Protein AF-A0A538QR30-F1 (afdb_monomer_lite)

pLDDT: mean 83.49, std 16.72, range [28.78, 96.38]

Radius of gyration: 16.83 Å; chains: 1; bounding box: 39×40×43 Å

Secondary structure (DSSP, 8-state):
---STT--TT--S--EE-HHHHHHHHHHHTTS-HHHHHTT----TTSSS-TTB-TTS-BTTSTT--HHHHHTTS-EEEEETTEEEEE--TTTSSSSPPPGGG-EEHHHHHHHHHHHHHHHHHHTT-------S---S--TTPPEEHHHHHHHHTT-

Foldseek 3Di:
DPPDFLDFPVFQDFDWAFPVLLVLLLVVLVVDDLVLLLQLPDQPSPGSGHSQQDPSRGGSSRVSDGPVSVLQQFWEWDDDDPDIDTDHDCVNDVPHDDDPVRYHYPVVVVVVRLVVQLVVCVVVVQDQDDDDPDDDDDHRSHIHGPNVSSNVSSVD

Sequence (156 aa):
MQCDTGCSDCCHVRLTITAVEAAAIRAHVTTWPAERRRHLGGGQPQTEFCAALDAAGRCKIYEARPLVCRSHGVPIRMRRGSLPVVQACHRNFLHTTPDPDCVLDQATLSAMLLAVDAEAAAARGEAVAEATETGETGAPGGRIELARLLADLATF

Structure (mmCIF, N/CA/C/O backbone):
data_AF-A0A538QR30-F1
#
_entry.id   AF-A0A538QR30-F1
#
loop_
_atom_site.group_PDB
_atom_site.id
_atom_site.type_symbol
_atom_site.label_atom_id
_atom_site.label_alt_id
_atom_site.label_comp_id
_atom_site.label_asym_id
_atom_site.label_entity_id
_atom_site.label_seq_id
_atom_site.pdbx_PDB_ins_code
_atom_site.Cartn_x
_atom_site.Cartn_y
_atom_site.Cartn_z
_atom_site.occupancy
_atom_site.B_iso_or_equiv
_atom_site.auth_seq_id
_atom_site.auth_comp_id
_atom_site.auth_asym_id
_atom_site.auth_atom_id
_atom_site.pdbx_PDB_model_num
ATOM 1 N N . MET A 1 1 ? -3.620 -11.213 -15.107 1.00 75.44 1 MET A N 1
ATOM 2 C CA . MET A 1 1 ? -2.558 -10.997 -14.096 1.00 75.44 1 MET A CA 1
ATOM 3 C C . MET A 1 1 ? -2.638 -12.109 -13.057 1.00 75.44 1 MET A C 1
ATOM 5 O O . MET A 1 1 ? -3.742 -12.508 -12.734 1.00 75.44 1 MET A O 1
ATOM 9 N N . GLN A 1 2 ? -1.498 -12.595 -12.564 1.00 85.19 2 GLN A N 1
ATOM 10 C CA . GLN A 1 2 ? -1.333 -13.645 -11.540 1.00 85.19 2 GLN A CA 1
ATOM 11 C C . GLN A 1 2 ? -1.216 -13.090 -10.106 1.00 85.19 2 GLN A C 1
ATOM 13 O O . GLN A 1 2 ? -1.139 -13.847 -9.141 1.00 85.19 2 GLN A O 1
ATOM 18 N N . CYS A 1 3 ? -1.146 -11.765 -9.946 1.00 85.12 3 CYS A N 1
ATOM 19 C CA . CYS A 1 3 ? -1.105 -11.118 -8.634 1.00 85.12 3 CYS A CA 1
ATOM 20 C C . CYS A 1 3 ? -2.518 -11.048 -8.030 1.00 85.12 3 CYS A C 1
ATOM 22 O O . CYS A 1 3 ? -3.159 -10.000 -8.065 1.00 85.12 3 CYS A O 1
ATOM 24 N N . ASP A 1 4 ? -2.995 -12.166 -7.485 1.00 88.31 4 ASP A N 1
ATOM 25 C CA . ASP A 1 4 ? -4.278 -12.275 -6.780 1.00 88.31 4 ASP A CA 1
ATOM 26 C C . ASP A 1 4 ? -4.086 -12.751 -5.325 1.00 88.31 4 ASP A C 1
ATOM 28 O O . ASP A 1 4 ? -2.963 -13.029 -4.884 1.00 88.31 4 ASP A O 1
ATOM 32 N N . THR A 1 5 ? -5.163 -12.806 -4.546 1.00 87.19 5 THR A N 1
ATOM 33 C CA . THR A 1 5 ? -5.175 -13.382 -3.202 1.00 87.19 5 THR A CA 1
ATOM 34 C C . THR A 1 5 ? -4.620 -14.808 -3.239 1.00 87.19 5 THR A C 1
ATOM 36 O O . THR A 1 5 ? -5.098 -15.655 -3.986 1.00 87.19 5 THR A O 1
ATOM 39 N N . GLY A 1 6 ? -3.603 -15.074 -2.414 1.00 86.19 6 GLY A N 1
ATOM 40 C CA . GLY A 1 6 ? -2.879 -16.353 -2.388 1.00 86.19 6 GLY A CA 1
ATOM 41 C C . GLY A 1 6 ? -1.553 -16.350 -3.159 1.00 86.19 6 GLY A C 1
ATOM 42 O O . GLY A 1 6 ? -0.782 -17.293 -3.024 1.00 86.19 6 GLY A O 1
ATOM 43 N N . CYS A 1 7 ? -1.236 -15.289 -3.910 1.00 89.88 7 CYS A N 1
ATOM 44 C CA . CYS A 1 7 ? 0.111 -15.057 -4.433 1.00 89.88 7 CYS A CA 1
ATOM 45 C C . CYS A 1 7 ? 0.962 -14.293 -3.401 1.00 89.88 7 CYS A C 1
ATOM 47 O O . CYS A 1 7 ? 0.637 -13.152 -3.055 1.00 89.88 7 CYS A O 1
ATOM 49 N N . SER A 1 8 ? 2.054 -14.904 -2.926 1.00 89.00 8 SER A N 1
ATOM 50 C CA . SER A 1 8 ? 2.940 -14.342 -1.890 1.00 89.00 8 SER A CA 1
ATOM 51 C C . SER A 1 8 ? 4.406 -14.195 -2.313 1.00 89.00 8 SER A C 1
ATOM 53 O O . SER A 1 8 ? 5.227 -13.817 -1.486 1.00 89.00 8 SER A O 1
ATOM 55 N N . ASP A 1 9 ? 4.746 -14.423 -3.584 1.00 87.88 9 ASP A N 1
ATOM 56 C CA . ASP A 1 9 ? 6.133 -14.429 -4.084 1.00 87.88 9 ASP A CA 1
ATOM 57 C C . ASP A 1 9 ? 6.908 -13.125 -3.839 1.00 87.88 9 ASP A C 1
ATOM 59 O O . ASP A 1 9 ? 8.124 -13.142 -3.680 1.00 87.88 9 ASP A O 1
ATOM 63 N N . CYS A 1 10 ? 6.223 -11.977 -3.823 1.00 85.44 10 CYS A N 1
ATOM 64 C CA . CYS A 1 10 ? 6.838 -10.684 -3.507 1.00 85.44 10 CYS A CA 1
ATOM 65 C C . CYS A 1 10 ? 6.693 -10.286 -2.030 1.00 85.44 10 CYS A C 1
ATOM 67 O O . CYS A 1 10 ? 7.193 -9.243 -1.618 1.00 85.44 10 CYS A O 1
ATOM 69 N N . CYS A 1 11 ? 6.011 -11.091 -1.213 1.00 87.88 11 CYS A N 1
ATOM 70 C CA . CYS A 1 11 ? 5.694 -10.791 0.181 1.00 87.88 11 CYS A CA 1
ATOM 71 C C . CYS A 1 11 ? 6.776 -11.289 1.154 1.00 87.88 11 CYS A C 1
ATOM 73 O O . CYS A 1 11 ? 6.456 -11.745 2.251 1.00 87.88 11 CYS A O 1
ATOM 75 N N . HIS A 1 12 ? 8.043 -11.146 0.764 1.00 85.69 12 HIS A N 1
ATOM 76 C CA . HIS A 1 12 ? 9.232 -11.507 1.545 1.00 85.69 12 HIS A CA 1
ATOM 77 C C . HIS A 1 12 ? 10.052 -10.261 1.912 1.00 85.69 12 HIS A C 1
ATOM 79 O O . HIS A 1 12 ? 11.262 -10.188 1.701 1.00 85.69 12 HIS A O 1
ATOM 85 N N . VAL A 1 13 ? 9.357 -9.207 2.343 1.00 79.69 13 VAL A N 1
ATOM 86 C CA . VAL A 1 13 ? 9.955 -7.895 2.597 1.00 79.69 13 VAL A CA 1
ATOM 87 C C . VAL A 1 13 ? 9.317 -7.227 3.803 1.00 79.69 13 VAL A C 1
ATOM 89 O O . VAL A 1 13 ? 8.107 -7.324 4.042 1.00 79.69 13 VAL A O 1
ATOM 92 N N . ARG A 1 14 ? 10.139 -6.471 4.530 1.00 81.81 14 ARG A N 1
ATOM 93 C CA . ARG A 1 14 ? 9.665 -5.506 5.518 1.00 81.81 14 ARG A CA 1
ATOM 94 C C . ARG A 1 14 ? 9.245 -4.233 4.797 1.00 81.81 14 ARG A C 1
ATOM 96 O O . ARG A 1 14 ? 10.032 -3.637 4.067 1.00 81.81 14 ARG A O 1
ATOM 103 N N . LEU A 1 15 ? 7.986 -3.849 4.982 1.00 85.81 15 LEU A N 1
ATOM 104 C CA . LEU A 1 15 ? 7.393 -2.708 4.299 1.00 85.81 15 LEU A CA 1
ATOM 105 C C . LEU A 1 15 ? 7.162 -1.561 5.262 1.00 85.81 15 LEU A C 1
ATOM 107 O O . LEU A 1 15 ? 6.577 -1.726 6.335 1.00 85.81 15 LEU A O 1
ATOM 111 N N . THR A 1 16 ? 7.535 -0.384 4.790 1.00 90.50 16 THR A N 1
ATOM 112 C CA . THR A 1 16 ? 7.113 0.880 5.364 1.00 90.50 16 THR A CA 1
ATOM 113 C C . THR A 1 16 ? 6.162 1.579 4.403 1.00 90.50 16 THR A C 1
ATOM 115 O O . THR A 1 16 ? 6.328 1.490 3.183 1.00 90.50 16 THR A O 1
ATOM 118 N N . ILE A 1 17 ? 5.170 2.267 4.948 1.00 93.31 17 ILE A N 1
ATOM 119 C CA . ILE A 1 17 ? 4.085 2.932 4.218 1.00 93.31 17 ILE A CA 1
ATOM 120 C C . ILE A 1 17 ? 3.962 4.391 4.6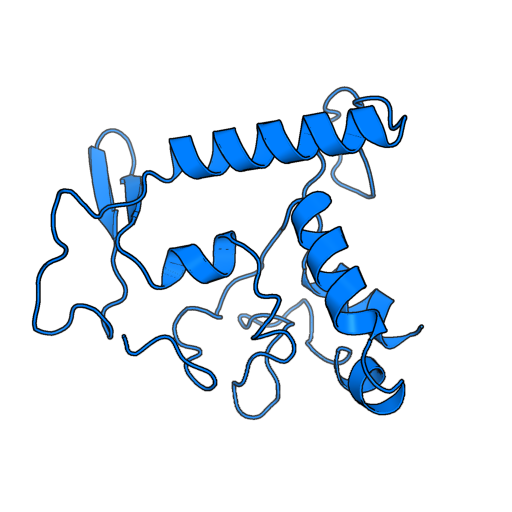60 1.00 93.31 17 ILE A C 1
ATOM 122 O O . ILE A 1 17 ? 4.521 4.771 5.688 1.00 93.31 17 ILE A O 1
ATOM 126 N N . THR A 1 18 ? 3.254 5.213 3.895 1.00 93.81 18 THR A N 1
ATOM 127 C CA . THR A 1 18 ? 2.974 6.605 4.284 1.00 93.81 18 THR A CA 1
ATOM 128 C C . THR A 1 18 ? 1.836 6.697 5.309 1.00 93.81 18 THR A C 1
ATOM 130 O O . THR A 1 18 ? 1.128 5.713 5.563 1.00 93.81 18 THR A O 1
ATOM 133 N N . ALA A 1 19 ? 1.631 7.874 5.905 1.00 92.75 19 ALA A N 1
ATOM 134 C CA . ALA A 1 19 ? 0.510 8.105 6.813 1.00 92.75 19 ALA A CA 1
ATOM 135 C C . ALA A 1 19 ? -0.837 8.017 6.077 1.00 92.75 19 ALA A C 1
ATOM 137 O O . ALA A 1 19 ? -1.792 7.453 6.614 1.00 92.75 19 ALA A O 1
ATOM 138 N N . VAL A 1 20 ? -0.906 8.489 4.829 1.00 93.38 20 VAL A N 1
ATOM 139 C CA . VAL A 1 20 ? -2.094 8.349 3.967 1.00 93.38 20 VAL A CA 1
ATOM 140 C C . VAL A 1 20 ? -2.426 6.883 3.685 1.00 93.38 20 VAL A C 1
ATOM 142 O O . VAL A 1 20 ? -3.578 6.473 3.831 1.00 93.38 20 VAL A O 1
ATOM 145 N N . GLU A 1 21 ? -1.432 6.061 3.339 1.00 95.25 21 GLU A N 1
ATOM 146 C CA . GLU A 1 21 ? -1.640 4.620 3.147 1.00 95.25 21 GLU A CA 1
ATOM 147 C C . GLU A 1 21 ? -2.100 3.944 4.447 1.00 95.25 21 GLU A C 1
ATOM 149 O O . GLU A 1 21 ? -3.019 3.122 4.437 1.00 95.25 21 GLU A O 1
ATOM 154 N N . ALA A 1 22 ? -1.509 4.321 5.585 1.00 95.38 22 ALA A N 1
ATOM 155 C CA . ALA A 1 22 ? -1.925 3.821 6.889 1.00 95.38 22 ALA A CA 1
ATOM 156 C C . ALA A 1 22 ? -3.376 4.206 7.209 1.00 95.38 22 ALA A C 1
ATOM 158 O O . ALA A 1 22 ? -4.138 3.360 7.673 1.00 95.38 22 ALA A O 1
ATOM 159 N N . ALA A 1 23 ? -3.783 5.446 6.931 1.00 93.88 23 ALA A N 1
ATOM 160 C CA . ALA A 1 23 ? -5.154 5.908 7.126 1.00 93.88 23 ALA A CA 1
ATOM 161 C C . ALA A 1 23 ? -6.152 5.110 6.272 1.00 93.88 23 ALA A C 1
ATOM 163 O O . ALA A 1 23 ? -7.186 4.688 6.789 1.00 93.88 23 ALA A O 1
ATOM 164 N N . ALA A 1 24 ? -5.816 4.820 5.010 1.00 95.31 24 ALA A N 1
ATOM 165 C CA . ALA A 1 24 ? -6.640 3.981 4.140 1.00 95.31 24 ALA A CA 1
ATOM 166 C C . ALA A 1 24 ? -6.791 2.548 4.687 1.00 95.31 24 ALA A C 1
ATOM 168 O O . ALA A 1 24 ? -7.901 2.012 4.728 1.00 95.31 24 ALA A O 1
ATOM 169 N N . ILE A 1 25 ? -5.703 1.946 5.184 1.00 96.38 25 ILE A N 1
ATOM 170 C CA . ILE A 1 25 ? -5.748 0.629 5.840 1.00 96.38 25 ILE A CA 1
ATOM 171 C C . ILE A 1 25 ? -6.627 0.682 7.092 1.00 96.38 25 ILE A C 1
ATOM 173 O O . ILE A 1 25 ? -7.479 -0.188 7.265 1.00 96.38 25 ILE A O 1
ATOM 177 N N . ARG A 1 26 ? -6.459 1.698 7.950 1.00 96.06 26 ARG A N 1
ATOM 178 C CA . ARG A 1 26 ? -7.277 1.872 9.161 1.00 96.06 26 ARG A CA 1
ATOM 179 C C . ARG A 1 26 ? -8.756 1.971 8.802 1.00 96.06 26 ARG A C 1
ATOM 181 O O . ARG A 1 26 ? -9.542 1.205 9.344 1.00 96.06 26 ARG A O 1
ATOM 188 N N . ALA A 1 27 ? -9.112 2.848 7.864 1.00 95.50 27 ALA A N 1
ATOM 189 C CA . ALA A 1 27 ? -10.490 3.053 7.424 1.00 95.50 27 ALA A CA 1
ATOM 190 C C . ALA A 1 27 ? -11.124 1.773 6.868 1.00 95.50 27 ALA A C 1
ATOM 192 O O . ALA A 1 27 ? -12.290 1.500 7.131 1.00 95.50 27 ALA A O 1
ATOM 193 N N . HIS A 1 28 ? -10.361 0.962 6.133 1.00 96.31 28 HIS A N 1
ATOM 194 C CA . HIS A 1 28 ? -10.856 -0.318 5.643 1.00 96.31 28 HIS A CA 1
ATOM 195 C C . HIS A 1 28 ? -11.037 -1.333 6.780 1.00 96.31 28 HIS A C 1
ATOM 197 O O . HIS A 1 28 ? -12.089 -1.957 6.899 1.00 96.31 28 HIS A O 1
ATOM 203 N N . VAL A 1 29 ? -10.029 -1.489 7.640 1.00 95.75 29 VAL A N 1
ATOM 204 C CA . VAL A 1 29 ? -10.020 -2.492 8.711 1.00 95.75 29 VAL A CA 1
ATOM 205 C C . VAL A 1 29 ? -11.082 -2.215 9.770 1.00 95.75 29 VAL A C 1
ATOM 207 O O . VAL A 1 29 ? -11.684 -3.163 10.265 1.00 95.75 29 VAL A O 1
ATOM 210 N N . THR A 1 30 ? -11.350 -0.957 10.124 1.00 94.00 30 THR A N 1
ATOM 211 C CA . THR A 1 30 ? -12.348 -0.613 11.155 1.00 94.00 30 THR A CA 1
ATOM 212 C C . THR A 1 30 ? -13.775 -0.994 10.768 1.00 94.00 30 THR A C 1
ATOM 214 O O . THR A 1 30 ? -14.615 -1.140 11.651 1.00 94.00 30 THR A O 1
ATOM 217 N N . THR A 1 31 ? -14.050 -1.232 9.481 1.00 95.38 31 THR A N 1
ATOM 218 C CA . THR A 1 31 ? -15.343 -1.769 9.018 1.00 95.38 31 THR A CA 1
ATOM 219 C C . THR A 1 31 ? -15.524 -3.259 9.325 1.00 95.38 31 THR A C 1
ATOM 221 O O . THR A 1 31 ? -16.632 -3.784 9.219 1.00 95.38 31 THR A O 1
ATOM 224 N N . TRP A 1 32 ? -14.453 -3.971 9.687 1.00 95.38 32 TRP A N 1
ATOM 225 C CA . TRP A 1 32 ? -14.498 -5.408 9.933 1.00 95.38 32 TRP A CA 1
ATOM 226 C C . TRP A 1 32 ? -14.968 -5.756 11.355 1.00 95.38 32 TRP A C 1
ATOM 228 O O . TRP A 1 32 ? -14.702 -5.011 12.306 1.00 95.38 32 TRP A O 1
ATOM 238 N N . PRO A 1 33 ? -15.557 -6.955 11.551 1.00 95.00 33 PRO A N 1
ATOM 239 C 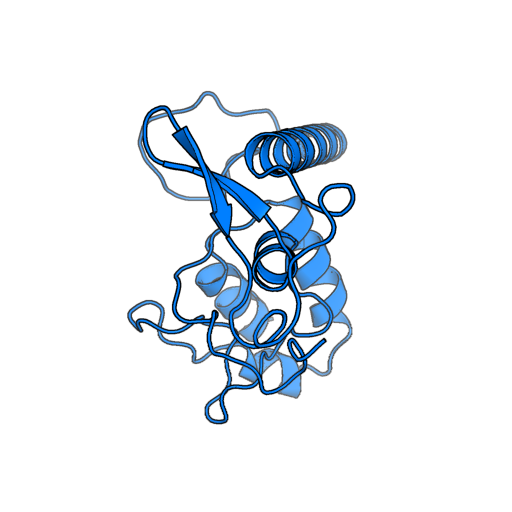CA . PRO A 1 33 ? -15.829 -7.489 12.883 1.00 95.00 33 PRO A CA 1
ATOM 240 C C . PRO A 1 33 ? -14.564 -7.553 13.750 1.00 95.00 33 PRO A C 1
ATOM 242 O O . PRO A 1 33 ? -13.491 -7.915 13.263 1.00 95.00 33 PRO A O 1
ATOM 245 N N . ALA A 1 34 ? -14.697 -7.272 15.052 1.00 91.88 34 ALA A N 1
ATOM 246 C CA . ALA A 1 34 ? -13.576 -7.269 16.001 1.00 91.88 34 ALA A CA 1
ATOM 247 C C . ALA A 1 34 ? -12.785 -8.587 16.003 1.00 91.88 34 ALA A C 1
ATOM 249 O O . ALA A 1 34 ? -11.558 -8.579 16.061 1.00 91.88 34 ALA A O 1
ATOM 250 N N . GLU A 1 35 ? -13.472 -9.722 15.861 1.00 91.62 35 GLU A N 1
ATOM 251 C CA . GLU A 1 35 ? -12.835 -11.034 15.741 1.00 91.62 35 GLU A CA 1
ATOM 252 C C . GLU A 1 35 ? -11.868 -11.098 14.553 1.00 91.62 35 GLU A C 1
ATOM 254 O O . GLU A 1 35 ? -10.715 -11.494 14.715 1.00 91.62 35 GLU A O 1
ATOM 259 N N . ARG A 1 36 ? -12.282 -10.630 13.370 1.00 92.12 36 ARG A N 1
ATOM 260 C CA . ARG A 1 36 ? -11.413 -10.579 12.187 1.00 92.12 36 ARG A CA 1
ATOM 261 C C . ARG A 1 36 ? -10.220 -9.646 12.406 1.00 92.12 36 ARG A C 1
ATOM 263 O O . ARG A 1 36 ? -9.120 -9.962 11.961 1.00 92.12 36 ARG A O 1
ATOM 270 N N . ARG A 1 37 ? -10.413 -8.527 13.111 1.00 93.44 37 ARG A N 1
ATOM 271 C CA . ARG A 1 37 ? -9.342 -7.560 13.412 1.00 93.44 37 ARG A CA 1
ATOM 272 C C . ARG A 1 37 ? -8.270 -8.159 14.322 1.00 93.44 37 ARG A C 1
ATOM 274 O O . ARG A 1 37 ? -7.095 -7.999 14.023 1.00 93.44 37 ARG A O 1
ATOM 281 N N . ARG A 1 38 ? -8.639 -8.955 15.332 1.00 90.50 38 ARG A N 1
ATOM 282 C CA . ARG A 1 38 ? -7.673 -9.653 16.213 1.00 90.50 38 ARG A CA 1
ATOM 283 C C . ARG A 1 38 ? -6.692 -10.547 15.452 1.00 90.50 38 ARG A C 1
ATOM 285 O O . ARG A 1 38 ? -5.536 -10.665 15.845 1.00 90.50 38 ARG A O 1
ATOM 292 N N . HIS A 1 39 ? -7.117 -11.113 14.321 1.00 89.31 39 HIS A N 1
ATOM 293 C CA . HIS A 1 39 ? -6.261 -11.928 13.455 1.00 89.31 39 HIS A CA 1
ATOM 294 C C . HIS A 1 39 ? -5.239 -11.107 12.643 1.00 89.31 39 HIS A C 1
ATOM 296 O O . HIS A 1 39 ? -4.366 -11.682 11.989 1.00 89.31 39 HIS A O 1
ATOM 302 N N . LEU A 1 40 ? -5.301 -9.768 12.660 1.00 89.19 40 LEU A N 1
ATOM 303 C CA . LEU A 1 40 ? -4.254 -8.913 12.086 1.00 89.19 40 LEU A CA 1
ATOM 304 C C . LEU A 1 40 ? -2.945 -9.005 12.872 1.00 89.19 40 LEU A C 1
ATOM 306 O O . LEU A 1 40 ? -1.875 -8.925 12.263 1.00 89.19 40 LEU A O 1
ATOM 310 N N . GLY A 1 41 ? -3.031 -9.265 14.176 1.00 74.25 41 GLY A N 1
ATOM 311 C CA . GLY A 1 41 ? -1.887 -9.579 15.022 1.00 74.25 41 GLY A CA 1
ATOM 312 C C . GLY A 1 41 ? -1.285 -10.945 14.674 1.00 74.25 41 GLY A C 1
ATOM 313 O O . GLY A 1 41 ? -1.878 -11.738 13.945 1.00 74.25 41 GLY A O 1
ATOM 314 N N . GLY A 1 42 ? -0.076 -11.218 15.166 1.00 62.41 42 GLY A N 1
ATOM 315 C CA . GLY A 1 42 ? 0.557 -12.542 15.061 1.00 62.41 42 GLY A CA 1
ATOM 316 C C . GLY A 1 42 ? 1.545 -12.739 13.905 1.00 62.41 42 GLY A C 1
ATOM 317 O O . GLY A 1 42 ? 2.216 -13.765 13.867 1.00 62.41 42 GLY A O 1
ATOM 318 N N . GLY A 1 43 ? 1.706 -11.764 13.003 1.00 58.88 43 GLY A N 1
ATOM 319 C CA . GLY A 1 43 ? 2.852 -11.741 12.088 1.00 58.88 43 GLY A CA 1
ATOM 320 C C . GLY A 1 43 ? 4.103 -11.319 12.857 1.00 58.88 43 GLY A C 1
ATOM 321 O O . GLY A 1 43 ? 4.146 -10.206 13.379 1.00 58.88 43 GLY A O 1
ATOM 322 N N . GLN A 1 44 ? 5.103 -12.192 12.981 1.00 50.56 44 GLN A N 1
ATOM 323 C CA . GLN A 1 44 ? 6.326 -11.841 13.702 1.00 50.56 44 GLN A CA 1
ATOM 324 C C . GLN A 1 44 ? 7.115 -10.772 12.917 1.00 50.56 44 GLN A C 1
ATOM 326 O O . GLN A 1 44 ? 7.496 -11.029 11.770 1.00 50.56 44 GLN A O 1
ATOM 331 N N . PRO A 1 45 ? 7.429 -9.605 13.517 1.00 52.84 45 PRO A N 1
ATOM 332 C CA . PRO A 1 45 ? 8.183 -8.528 12.861 1.00 52.84 45 PRO A CA 1
ATOM 333 C C . PRO A 1 45 ? 9.627 -8.915 12.493 1.00 52.84 45 PRO A C 1
ATOM 335 O O . PRO A 1 45 ? 10.306 -8.164 11.799 1.00 52.84 45 PRO A O 1
ATOM 338 N N . GLN A 1 46 ? 10.087 -10.083 12.952 1.00 53.34 46 GLN A N 1
ATOM 339 C CA . GLN A 1 46 ? 11.418 -10.642 12.708 1.00 53.34 46 GLN A CA 1
ATOM 340 C C . GLN A 1 46 ? 11.432 -11.741 11.634 1.00 53.34 46 GLN A C 1
ATOM 342 O O . GLN A 1 46 ? 12.460 -12.377 11.427 1.00 53.34 46 GLN A O 1
ATOM 347 N N . THR A 1 47 ? 10.308 -11.989 10.957 1.00 64.38 47 THR A N 1
ATOM 348 C CA . THR A 1 47 ? 10.279 -12.945 9.843 1.00 64.38 47 THR A CA 1
ATOM 349 C C . THR A 1 47 ? 10.709 -12.273 8.544 1.00 64.38 47 THR A C 1
ATOM 351 O O . THR A 1 47 ? 10.510 -11.075 8.346 1.00 64.38 47 THR A O 1
ATOM 354 N N . GLU A 1 48 ? 11.280 -13.058 7.631 1.00 70.62 48 GLU A N 1
ATOM 355 C CA . GLU A 1 48 ? 11.542 -12.642 6.247 1.00 70.62 48 GLU A CA 1
ATOM 356 C C . GLU A 1 48 ? 10.249 -12.341 5.464 1.00 70.62 48 GLU A C 1
ATOM 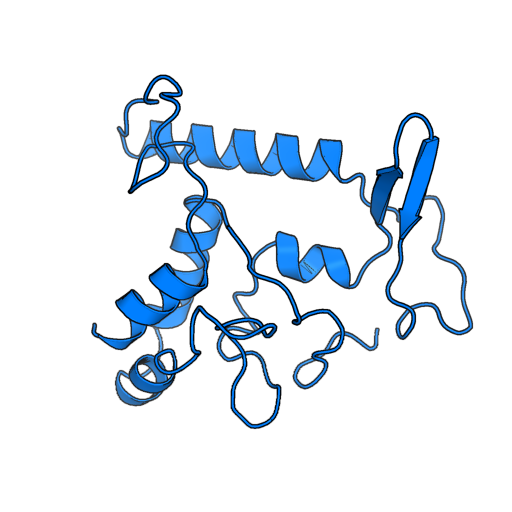358 O O . GLU A 1 48 ? 10.300 -11.768 4.382 1.00 70.62 48 GLU A O 1
ATOM 363 N N . PHE A 1 49 ? 9.083 -12.692 6.014 1.00 83.19 49 PHE A N 1
ATOM 364 C CA . PHE A 1 49 ? 7.778 -12.572 5.379 1.00 83.19 49 PHE A CA 1
ATOM 365 C C . PHE A 1 49 ? 7.030 -11.301 5.796 1.00 83.19 49 PHE A C 1
ATOM 367 O O . PHE A 1 49 ? 7.190 -10.755 6.887 1.00 83.19 49 PHE A O 1
ATOM 374 N N . CYS A 1 50 ? 6.142 -10.836 4.921 1.00 88.50 50 CYS A N 1
ATOM 375 C CA . CYS A 1 50 ? 5.291 -9.690 5.202 1.00 88.50 50 CYS A CA 1
ATOM 376 C C . CYS A 1 50 ? 4.345 -9.981 6.381 1.00 88.50 50 CYS A C 1
ATOM 378 O O . CYS A 1 50 ? 3.581 -10.944 6.355 1.00 88.50 50 CYS A O 1
ATOM 380 N N . ALA A 1 51 ? 4.299 -9.076 7.365 1.00 89.25 51 ALA A N 1
ATOM 381 C CA . ALA A 1 51 ? 3.432 -9.185 8.546 1.00 89.25 51 ALA A CA 1
ATOM 382 C C . ALA A 1 51 ? 1.919 -9.246 8.233 1.00 89.25 51 ALA A C 1
ATOM 384 O O . ALA A 1 51 ? 1.112 -9.623 9.084 1.00 89.25 51 ALA A O 1
ATOM 385 N N . ALA A 1 52 ? 1.525 -8.870 7.013 1.00 91.50 52 ALA A N 1
ATOM 386 C CA . ALA A 1 52 ? 0.150 -8.958 6.544 1.00 91.50 52 ALA A CA 1
ATOM 387 C C . ALA A 1 52 ? -0.257 -10.365 6.083 1.00 91.50 52 ALA A C 1
ATOM 389 O O . ALA A 1 52 ? -1.439 -10.557 5.804 1.00 91.50 52 ALA A O 1
ATOM 390 N N . LEU A 1 53 ? 0.667 -11.322 5.953 1.00 90.88 53 LEU A N 1
ATOM 391 C CA . LEU A 1 53 ? 0.337 -12.685 5.537 1.00 90.88 53 LEU A CA 1
ATOM 392 C C . LEU A 1 53 ? -0.292 -13.493 6.681 1.00 90.88 53 LEU A C 1
ATOM 394 O O . LEU A 1 53 ? 0.058 -13.328 7.851 1.00 90.88 53 LEU A O 1
ATOM 398 N N . ASP A 1 54 ? -1.243 -14.358 6.333 1.00 89.12 54 ASP A N 1
ATOM 399 C CA . ASP A 1 54 ? -1.711 -15.445 7.189 1.00 89.12 54 ASP A CA 1
ATOM 400 C C . ASP A 1 54 ? -0.835 -16.703 7.019 1.00 89.12 54 ASP A C 1
ATOM 402 O O . ASP A 1 54 ? 0.046 -16.763 6.159 1.00 89.12 54 ASP A O 1
ATOM 406 N N . ALA A 1 55 ? -1.086 -17.730 7.834 1.00 84.25 55 ALA A N 1
ATOM 407 C CA . ALA A 1 55 ? -0.343 -18.993 7.781 1.00 84.25 55 ALA A CA 1
ATOM 408 C C . ALA A 1 55 ? -0.504 -19.760 6.451 1.00 84.25 55 ALA A C 1
ATOM 410 O O . ALA A 1 55 ? 0.278 -20.662 6.168 1.00 84.25 55 ALA A O 1
ATOM 411 N N . ALA A 1 56 ? -1.505 -19.413 5.637 1.00 86.38 56 ALA A N 1
ATOM 412 C CA . ALA A 1 56 ? -1.737 -19.986 4.316 1.00 86.38 56 ALA A CA 1
ATOM 413 C C . ALA A 1 56 ? -1.153 -19.115 3.183 1.00 86.38 56 ALA A C 1
ATOM 415 O O . ALA A 1 56 ? -1.420 -19.385 2.013 1.00 86.38 56 ALA A O 1
ATOM 416 N N . GLY A 1 57 ? -0.391 -18.061 3.503 1.00 86.88 57 GLY A N 1
ATOM 417 C CA . GLY A 1 57 ? 0.218 -17.164 2.519 1.00 86.88 57 GLY A CA 1
ATOM 418 C C . GLY A 1 57 ? -0.751 -16.157 1.889 1.00 86.88 57 GLY A C 1
ATOM 419 O O . GLY A 1 57 ? -0.421 -15.527 0.883 1.00 86.88 57 GLY A O 1
ATOM 420 N N . ARG A 1 58 ? -1.947 -15.953 2.452 1.00 90.50 58 ARG A N 1
ATOM 421 C CA . ARG A 1 58 ? -2.898 -14.942 1.963 1.00 90.50 58 ARG A CA 1
ATOM 422 C C . ARG A 1 58 ? -2.714 -13.625 2.699 1.00 90.50 58 ARG A C 1
ATOM 424 O O . ARG A 1 58 ? -2.524 -13.584 3.911 1.00 90.50 58 ARG A O 1
ATOM 431 N N . CYS A 1 59 ? -2.819 -12.517 1.971 1.00 91.94 59 CYS A N 1
ATOM 432 C CA . CYS A 1 59 ? -2.742 -11.188 2.568 1.00 91.94 59 CYS A CA 1
ATOM 433 C C . CYS A 1 59 ? -4.042 -10.857 3.315 1.00 91.94 59 CYS A C 1
ATOM 435 O O . CYS A 1 59 ? -5.103 -10.729 2.708 1.00 91.94 59 CYS A O 1
ATOM 437 N N . LYS A 1 60 ? -3.953 -10.651 4.630 1.00 93.19 60 LYS A N 1
ATOM 438 C CA . LYS A 1 60 ? -5.092 -10.319 5.497 1.00 93.19 60 LYS A CA 1
ATOM 439 C C . LYS A 1 60 ? -5.762 -8.998 5.111 1.00 93.19 60 LYS A C 1
ATOM 441 O O . LYS A 1 60 ? -6.974 -8.879 5.249 1.00 93.19 60 LYS A O 1
ATOM 446 N N . ILE A 1 61 ? -4.986 -8.041 4.594 1.00 94.25 61 ILE A N 1
ATOM 447 C CA . ILE A 1 61 ? -5.437 -6.719 4.122 1.00 94.25 61 ILE A CA 1
ATOM 448 C C . ILE A 1 61 ? -5.427 -6.613 2.590 1.00 94.25 61 ILE A C 1
ATOM 450 O O . ILE A 1 61 ? -5.138 -5.542 2.064 1.00 94.25 61 ILE A O 1
ATOM 454 N N . TYR A 1 62 ? -5.688 -7.711 1.864 1.00 93.62 62 TYR A N 1
ATOM 455 C CA . TYR A 1 62 ? -5.545 -7.745 0.402 1.00 93.62 62 TYR A CA 1
ATOM 456 C C . TYR A 1 62 ? -6.247 -6.572 -0.304 1.00 93.62 62 TYR A C 1
ATOM 458 O O . TYR A 1 62 ? -5.627 -5.914 -1.136 1.00 93.62 62 TYR A O 1
ATOM 466 N N . GLU A 1 63 ? -7.487 -6.256 0.075 1.00 94.00 63 GLU A N 1
ATOM 467 C CA . GLU A 1 63 ? -8.265 -5.154 -0.516 1.00 94.00 63 GLU A CA 1
ATOM 468 C C . GLU A 1 63 ? -7.640 -3.775 -0.266 1.00 94.00 63 GLU A C 1
ATOM 470 O O . GLU A 1 63 ? -7.560 -2.953 -1.174 1.00 94.00 63 GLU A O 1
ATOM 475 N N . ALA A 1 64 ? -7.097 -3.553 0.932 1.00 95.38 64 ALA A N 1
ATOM 476 C CA . ALA A 1 64 ? -6.454 -2.303 1.336 1.00 95.38 64 ALA A CA 1
ATOM 477 C C . ALA A 1 64 ? -4.925 -2.320 1.160 1.00 95.38 64 ALA A C 1
ATOM 479 O O . ALA A 1 64 ? -4.208 -1.619 1.876 1.00 95.38 64 ALA A O 1
ATOM 480 N N . ARG A 1 65 ? -4.390 -3.146 0.248 1.00 93.75 65 ARG A N 1
ATOM 481 C CA . ARG A 1 65 ? -2.939 -3.213 0.023 1.00 93.75 65 ARG A CA 1
ATOM 482 C C . ARG A 1 65 ? -2.390 -1.832 -0.361 1.00 93.75 65 ARG A C 1
ATOM 484 O O . ARG A 1 65 ? -2.906 -1.236 -1.307 1.00 93.75 65 ARG A O 1
ATOM 491 N N . PRO A 1 66 ? -1.313 -1.370 0.302 1.00 92.81 66 PRO A N 1
ATOM 492 C CA . PRO A 1 66 ? -0.696 -0.079 0.010 1.00 92.81 66 PRO A CA 1
ATOM 493 C C . PRO A 1 66 ? -0.147 -0.040 -1.422 1.00 92.81 66 PRO A C 1
ATOM 495 O O . PRO A 1 66 ? 0.069 -1.084 -2.051 1.00 92.81 66 PRO A O 1
ATOM 498 N N . LEU A 1 67 ? 0.123 1.155 -1.942 1.00 92.38 67 LEU A N 1
ATOM 499 C CA . LEU A 1 67 ? 0.561 1.345 -3.322 1.00 92.38 67 LEU A CA 1
ATOM 500 C C . LEU A 1 67 ? 1.909 0.668 -3.575 1.00 92.38 67 LEU A C 1
ATOM 502 O O . LEU A 1 67 ? 2.095 0.056 -4.627 1.00 92.38 67 LEU A O 1
ATOM 506 N N . VAL A 1 68 ? 2.794 0.657 -2.569 1.00 87.25 68 VAL A N 1
ATOM 507 C CA . VAL A 1 68 ? 4.040 -0.124 -2.619 1.00 87.25 68 VAL A CA 1
ATOM 508 C C . VAL A 1 68 ? 3.770 -1.607 -2.884 1.00 87.25 68 VAL A C 1
ATOM 510 O O . VAL A 1 68 ? 4.472 -2.223 -3.669 1.00 87.25 68 VAL A O 1
ATOM 513 N N . CYS A 1 69 ? 2.722 -2.205 -2.317 1.00 89.19 69 CYS A N 1
ATOM 514 C CA . CYS A 1 69 ? 2.369 -3.599 -2.592 1.00 89.19 69 CYS A CA 1
ATOM 515 C C . CYS A 1 69 ? 1.807 -3.795 -4.006 1.00 89.19 69 CYS A C 1
ATOM 517 O O . CYS A 1 69 ? 2.079 -4.817 -4.636 1.00 89.19 69 CYS A O 1
ATOM 519 N N . ARG A 1 70 ? 0.997 -2.847 -4.491 1.00 90.00 70 ARG A N 1
ATOM 520 C CA . ARG A 1 70 ? 0.371 -2.918 -5.819 1.00 90.00 70 ARG A CA 1
ATOM 521 C C . ARG A 1 70 ? 1.389 -2.715 -6.944 1.00 90.00 70 ARG A C 1
ATOM 523 O O . ARG A 1 70 ? 1.245 -3.336 -7.993 1.00 90.00 70 ARG A O 1
ATOM 530 N N . SER A 1 71 ? 2.452 -1.944 -6.703 1.00 89.81 71 SER A N 1
ATOM 531 C CA . SER A 1 71 ? 3.504 -1.697 -7.693 1.00 89.81 71 SER A CA 1
ATOM 532 C C . SER A 1 71 ? 4.412 -2.908 -7.960 1.00 89.81 71 SER A C 1
ATOM 534 O O . SER A 1 71 ? 4.896 -3.055 -9.075 1.00 89.81 71 SER A O 1
ATOM 536 N N . HIS A 1 72 ? 4.586 -3.836 -7.007 1.00 85.81 72 HIS A N 1
ATOM 537 C CA . HIS A 1 72 ? 5.409 -5.048 -7.204 1.00 85.81 72 HIS A CA 1
ATOM 538 C C . HIS A 1 72 ? 4.857 -6.013 -8.269 1.00 85.81 72 HIS A C 1
ATOM 540 O O . HIS A 1 72 ? 5.594 -6.835 -8.813 1.00 85.81 72 HIS A O 1
ATOM 546 N N . GLY A 1 73 ? 3.549 -5.970 -8.537 1.00 83.56 73 GLY A N 1
ATOM 547 C CA . GLY A 1 73 ? 2.915 -6.833 -9.536 1.00 83.56 73 GLY A CA 1
ATOM 548 C C . GLY A 1 73 ? 3.071 -6.322 -10.969 1.00 83.56 73 GLY A C 1
ATOM 549 O O . GLY A 1 73 ? 2.899 -7.095 -11.910 1.00 83.56 73 GLY A O 1
ATOM 550 N N . VAL A 1 74 ? 3.390 -5.045 -11.154 1.00 89.81 74 VAL A N 1
ATOM 551 C CA . VAL A 1 74 ? 3.397 -4.392 -12.466 1.00 89.81 74 VAL A CA 1
ATOM 552 C C . VAL A 1 74 ? 4.825 -4.071 -12.914 1.00 89.81 74 VAL A C 1
ATOM 554 O O . VAL A 1 74 ? 5.749 -4.112 -12.101 1.00 89.81 74 VAL A O 1
ATOM 557 N N . PRO A 1 75 ? 5.041 -3.785 -14.207 1.00 94.06 75 PRO A N 1
ATOM 558 C CA . PRO A 1 75 ? 6.327 -3.315 -14.694 1.00 94.06 75 PRO A CA 1
ATOM 559 C C . PRO A 1 75 ? 6.685 -1.984 -14.038 1.00 94.06 75 PRO A C 1
ATOM 561 O O . PRO A 1 75 ? 5.911 -1.025 -14.088 1.00 94.06 75 PRO A O 1
ATOM 564 N N . ILE A 1 76 ? 7.867 -1.924 -13.436 1.00 94.31 76 ILE A N 1
ATOM 565 C CA . ILE A 1 76 ? 8.364 -0.734 -12.758 1.00 94.31 76 ILE A CA 1
ATOM 566 C C . ILE A 1 76 ? 9.814 -0.459 -13.152 1.00 94.31 76 ILE A C 1
ATOM 568 O O . ILE A 1 76 ? 10.696 -1.313 -13.044 1.00 94.31 76 ILE A O 1
ATOM 572 N N . ARG A 1 77 ? 10.064 0.761 -13.616 1.00 94.88 77 ARG A N 1
ATOM 573 C CA . ARG A 1 77 ? 11.388 1.305 -13.879 1.00 94.88 77 ARG A CA 1
ATOM 574 C C . ARG A 1 77 ? 11.970 1.856 -12.586 1.00 94.88 77 ARG A C 1
ATOM 576 O O . ARG A 1 77 ? 11.359 2.681 -11.911 1.00 94.88 77 ARG A O 1
ATOM 583 N N . MET A 1 78 ? 13.176 1.419 -12.266 1.00 91.56 78 MET A N 1
ATOM 584 C CA . MET A 1 78 ? 13.948 1.867 -11.112 1.00 91.56 78 MET A CA 1
ATOM 585 C C . MET A 1 78 ? 15.415 2.047 -11.495 1.00 91.56 78 MET A C 1
ATOM 587 O O . MET A 1 78 ? 15.843 1.638 -12.573 1.00 91.56 78 MET A O 1
ATOM 591 N N . ARG A 1 79 ? 16.207 2.672 -10.625 1.00 89.69 79 ARG A N 1
ATOM 592 C CA . ARG A 1 79 ? 17.642 2.867 -10.861 1.00 89.69 79 ARG A CA 1
ATOM 593 C C . ARG A 1 79 ? 18.436 1.773 -10.162 1.00 89.69 79 ARG A C 1
ATOM 595 O O . ARG A 1 79 ? 18.259 1.553 -8.968 1.00 89.69 79 ARG A O 1
ATOM 602 N N . ARG A 1 80 ? 19.353 1.127 -10.883 1.00 86.00 80 ARG A N 1
ATOM 603 C CA . ARG A 1 80 ? 20.362 0.234 -10.301 1.00 86.00 80 ARG A CA 1
ATOM 604 C C . ARG A 1 80 ? 21.738 0.814 -10.609 1.00 86.00 80 ARG A C 1
ATOM 606 O O . ARG A 1 80 ? 22.264 0.652 -11.706 1.00 86.00 80 ARG A O 1
ATOM 613 N N . GLY A 1 81 ? 22.283 1.566 -9.654 1.00 87.31 81 GLY A N 1
ATOM 614 C CA . GLY A 1 81 ? 23.422 2.447 -9.915 1.00 87.31 81 GLY A CA 1
ATOM 615 C C . GLY A 1 81 ? 23.029 3.578 -10.872 1.00 87.31 81 GLY A C 1
ATOM 616 O O . GLY A 1 81 ? 22.015 4.251 -10.671 1.00 87.31 81 GLY A O 1
ATOM 617 N N . SER A 1 82 ? 23.812 3.787 -11.930 1.00 86.62 82 SER A N 1
ATOM 618 C CA . SER A 1 82 ? 23.540 4.818 -12.940 1.00 86.62 82 SER A CA 1
ATOM 619 C C . SER A 1 82 ? 22.508 4.402 -13.994 1.00 86.62 82 SER A C 1
ATOM 621 O O . SER A 1 82 ? 21.958 5.281 -14.656 1.00 86.62 82 SER A O 1
ATOM 623 N N . LEU A 1 83 ? 22.214 3.104 -14.135 1.00 87.19 83 LEU A N 1
ATOM 624 C CA . LEU A 1 83 ? 21.382 2.581 -15.219 1.00 87.19 83 LEU A CA 1
ATOM 625 C C . LEU A 1 83 ? 19.909 2.427 -14.804 1.00 87.19 83 LEU A C 1
ATOM 627 O O . LEU A 1 83 ? 19.629 1.906 -13.715 1.00 87.19 83 LEU A O 1
ATOM 631 N N . PRO A 1 84 ? 18.953 2.836 -15.660 1.00 89.19 84 PRO A N 1
ATOM 632 C CA . PRO A 1 84 ? 17.555 2.475 -15.482 1.00 89.19 84 PRO A CA 1
ATOM 633 C C . PRO A 1 84 ? 17.366 0.982 -15.776 1.00 89.19 84 PRO A C 1
ATOM 635 O O . PRO A 1 84 ? 17.854 0.465 -16.780 1.00 89.19 84 PRO A O 1
ATOM 638 N N . VAL A 1 85 ? 16.633 0.293 -14.908 1.00 92.38 85 VAL A N 1
ATOM 639 C CA . VAL A 1 85 ? 16.233 -1.105 -15.081 1.00 92.38 85 VAL A CA 1
ATOM 640 C C . VAL A 1 85 ? 14.725 -1.215 -14.931 1.00 92.38 85 VAL A C 1
ATOM 642 O O . VAL A 1 85 ? 14.142 -0.618 -14.027 1.00 92.38 85 VAL A O 1
ATOM 645 N N . VAL A 1 86 ? 14.090 -1.978 -15.816 1.00 92.25 86 VAL A N 1
ATOM 646 C CA . VAL A 1 86 ? 12.682 -2.347 -15.668 1.00 92.25 86 VAL A CA 1
ATOM 647 C C . VAL A 1 86 ? 12.631 -3.699 -14.978 1.00 92.25 86 VAL A C 1
ATOM 649 O O . VAL A 1 86 ? 13.201 -4.674 -15.466 1.00 92.25 86 VAL A O 1
ATOM 652 N N . GLN A 1 87 ? 11.967 -3.750 -13.830 1.00 90.25 87 GLN A N 1
ATOM 653 C CA . GLN A 1 87 ? 11.624 -4.994 -13.158 1.00 90.25 87 GLN A CA 1
ATOM 654 C C . GLN A 1 87 ? 10.148 -5.289 -13.376 1.00 90.25 87 GLN A C 1
ATOM 656 O O . GLN A 1 87 ? 9.319 -4.383 -13.423 1.00 90.25 87 GLN A O 1
ATOM 661 N N . ALA A 1 88 ? 9.820 -6.566 -13.501 1.00 90.38 88 ALA A N 1
ATOM 662 C CA . ALA A 1 88 ? 8.448 -7.019 -13.617 1.00 90.38 88 ALA A CA 1
ATOM 663 C C . ALA A 1 88 ? 8.295 -8.365 -12.905 1.00 90.38 88 ALA A C 1
ATOM 665 O O . ALA A 1 88 ? 9.247 -9.142 -12.800 1.00 90.38 88 ALA A O 1
ATOM 666 N N . CYS A 1 89 ? 7.093 -8.646 -12.406 1.00 89.81 89 CYS A N 1
ATOM 667 C CA . CYS A 1 89 ? 6.800 -9.922 -11.765 1.00 89.81 89 CYS A CA 1
ATOM 668 C C . CYS A 1 89 ? 6.957 -11.074 -12.772 1.00 89.81 89 CYS A C 1
ATOM 670 O O . CYS A 1 89 ? 6.247 -11.126 -13.778 1.00 89.81 89 CYS A O 1
ATOM 672 N N . HIS A 1 90 ? 7.832 -12.035 -12.465 1.00 89.31 90 HIS A N 1
ATOM 673 C CA . HIS A 1 90 ? 8.115 -13.174 -13.343 1.00 89.31 90 HIS A CA 1
ATOM 674 C C . HIS A 1 90 ? 6.864 -14.013 -13.664 1.00 89.31 90 HIS A C 1
ATOM 676 O O . HIS A 1 90 ? 6.764 -14.560 -14.755 1.00 89.31 90 HIS A O 1
ATOM 682 N N . ARG A 1 91 ? 5.873 -14.072 -12.759 1.00 90.44 91 ARG A N 1
ATOM 683 C CA . ARG A 1 91 ? 4.595 -14.761 -13.014 1.00 90.44 91 ARG A CA 1
ATOM 684 C C . ARG A 1 91 ? 3.674 -14.001 -13.963 1.00 90.44 91 ARG A C 1
ATOM 686 O O . ARG A 1 91 ? 2.940 -14.618 -14.725 1.00 90.44 91 ARG A O 1
ATOM 693 N N . ASN A 1 92 ? 3.687 -12.670 -13.908 1.00 89.12 92 ASN A N 1
ATOM 694 C CA . ASN A 1 92 ? 2.852 -11.841 -14.781 1.00 89.12 92 ASN A CA 1
ATOM 695 C C . ASN A 1 92 ? 3.426 -11.725 -16.196 1.00 89.12 92 ASN A C 1
ATOM 697 O O . ASN A 1 92 ? 2.663 -11.537 -17.138 1.00 89.12 92 ASN A O 1
ATOM 701 N N . PHE A 1 93 ? 4.746 -11.855 -16.336 1.00 90.06 93 PHE A N 1
ATOM 702 C CA . PHE A 1 93 ? 5.481 -11.601 -17.576 1.00 90.06 93 PHE A CA 1
ATOM 703 C C . PHE A 1 93 ? 6.326 -12.810 -18.011 1.00 90.06 93 PHE A C 1
ATOM 705 O O . PHE A 1 93 ? 7.400 -12.653 -18.581 1.00 90.06 93 PHE A O 1
ATOM 712 N N . LEU A 1 94 ? 5.841 -14.031 -17.746 1.00 86.62 94 LEU A N 1
ATOM 713 C CA . LEU A 1 94 ? 6.548 -15.272 -18.094 1.00 86.62 94 LEU A CA 1
ATOM 714 C C . LEU A 1 94 ? 6.674 -15.478 -19.613 1.00 86.62 94 LEU A C 1
ATOM 716 O O . LEU A 1 94 ? 7.685 -15.981 -20.094 1.00 86.62 94 LEU A O 1
ATOM 720 N N . HIS A 1 95 ? 5.636 -15.098 -20.363 1.00 87.56 95 HIS A N 1
ATOM 721 C CA . HIS A 1 95 ? 5.535 -15.321 -21.813 1.00 87.56 95 HIS A CA 1
ATOM 722 C C . HIS A 1 95 ? 5.306 -14.034 -22.610 1.00 87.56 95 HIS A C 1
ATOM 724 O O . HIS A 1 95 ? 5.132 -14.074 -23.824 1.00 87.56 95 HIS A O 1
ATOM 730 N N . THR A 1 96 ? 5.281 -12.892 -21.930 1.00 87.44 96 THR A N 1
ATOM 731 C CA . THR A 1 96 ? 4.941 -11.593 -22.508 1.00 87.44 96 THR A CA 1
ATOM 732 C C . THR A 1 96 ? 5.858 -10.535 -21.939 1.00 87.44 96 THR A C 1
ATOM 734 O O . THR A 1 96 ? 6.095 -10.496 -20.734 1.00 87.44 96 THR A O 1
ATOM 737 N N . THR A 1 97 ? 6.345 -9.652 -22.800 1.00 87.00 97 THR A N 1
ATOM 738 C CA . THR A 1 97 ? 7.087 -8.466 -22.384 1.00 87.00 97 THR A CA 1
ATOM 739 C C . THR A 1 97 ? 6.119 -7.368 -21.944 1.00 87.00 97 THR A C 1
ATOM 741 O O . THR A 1 97 ? 5.056 -7.227 -22.550 1.00 87.00 97 THR A O 1
ATOM 744 N N . PRO A 1 98 ? 6.466 -6.577 -20.915 1.00 90.12 98 PRO A N 1
ATOM 745 C CA . PRO A 1 98 ? 5.765 -5.338 -20.608 1.00 90.12 98 PRO A CA 1
ATOM 746 C C . PRO A 1 98 ? 5.610 -4.434 -21.830 1.00 90.12 98 PRO A C 1
ATOM 748 O O . PRO A 1 98 ? 6.560 -4.273 -22.596 1.00 90.12 98 PRO A O 1
ATOM 751 N N . ASP A 1 99 ? 4.441 -3.817 -21.971 1.00 90.94 99 ASP A N 1
ATOM 752 C CA . ASP A 1 99 ? 4.254 -2.695 -22.888 1.00 90.94 99 ASP A CA 1
ATOM 753 C C . ASP A 1 99 ? 5.102 -1.503 -22.390 1.00 90.94 99 ASP A C 1
ATOM 755 O O . ASP A 1 99 ? 4.959 -1.124 -21.219 1.00 90.94 99 ASP A O 1
ATOM 759 N N . PRO A 1 100 ? 5.998 -0.930 -23.221 1.00 89.44 100 PRO A N 1
ATOM 760 C CA . PRO A 1 100 ? 6.840 0.206 -22.847 1.00 89.44 100 PRO A CA 1
ATOM 761 C C . PRO A 1 100 ? 6.071 1.431 -22.342 1.00 89.44 100 PRO A C 1
ATOM 763 O O . PRO A 1 100 ? 6.588 2.144 -21.478 1.00 89.44 100 PRO A O 1
ATOM 766 N N . ASP A 1 101 ? 4.849 1.651 -22.829 1.00 91.38 101 ASP A N 1
ATOM 767 C CA . ASP A 1 101 ? 4.007 2.782 -22.424 1.00 91.38 101 ASP A CA 1
ATOM 768 C C . ASP A 1 101 ? 3.274 2.510 -21.095 1.00 91.38 101 ASP A C 1
ATOM 770 O O . ASP A 1 101 ? 2.756 3.424 -20.454 1.00 91.38 101 ASP A O 1
ATOM 774 N N . CYS A 1 102 ? 3.288 1.258 -20.627 1.00 91.69 102 CYS A N 1
ATOM 775 C CA . CYS A 1 102 ? 2.659 0.807 -19.385 1.00 91.69 102 CYS A CA 1
ATOM 776 C C . CYS A 1 102 ? 3.692 0.425 -18.308 1.00 91.69 102 CYS A C 1
ATOM 778 O O . CYS A 1 102 ? 3.552 -0.596 -17.625 1.00 91.69 102 CYS A O 1
ATOM 780 N N . VAL A 1 103 ? 4.738 1.242 -18.139 1.00 94.44 103 VAL A N 1
ATOM 781 C CA . VAL A 1 103 ? 5.776 1.053 -17.112 1.00 94.44 103 VAL A CA 1
ATOM 782 C C . VAL A 1 103 ? 5.707 2.169 -16.071 1.00 94.44 103 VAL A C 1
ATOM 784 O O . VAL A 1 103 ? 5.895 3.342 -16.388 1.00 94.44 103 VAL A O 1
ATOM 787 N N . LEU A 1 104 ? 5.494 1.805 -14.803 1.00 94.88 104 LEU A N 1
ATOM 788 C CA . LEU A 1 104 ? 5.553 2.768 -13.702 1.00 94.88 104 LEU A CA 1
ATOM 789 C C . LEU A 1 104 ? 6.987 3.252 -13.487 1.00 94.88 104 LEU A C 1
ATOM 791 O O . LEU A 1 104 ? 7.922 2.461 -13.533 1.00 94.88 104 LEU A O 1
ATOM 795 N N . ASP A 1 105 ? 7.174 4.529 -13.166 1.00 94.25 1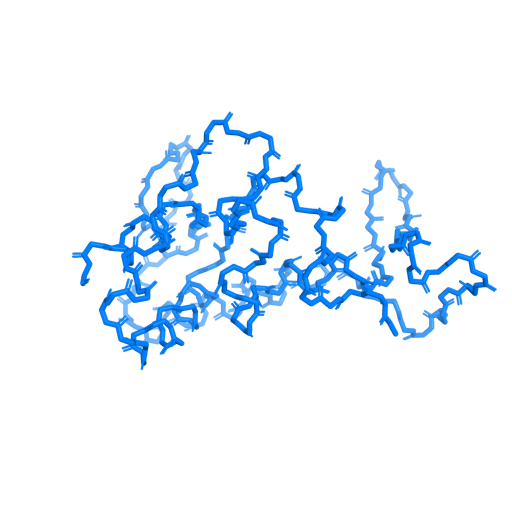05 ASP A N 1
ATOM 796 C CA . ASP A 1 105 ? 8.471 5.044 -12.728 1.00 94.25 105 ASP A CA 1
ATOM 797 C C . ASP A 1 105 ? 8.528 5.118 -11.199 1.00 94.25 105 ASP A C 1
ATOM 799 O O . ASP A 1 105 ? 7.716 5.798 -10.569 1.00 94.25 105 ASP A O 1
ATOM 803 N N . GLN A 1 106 ? 9.471 4.401 -10.584 1.00 92.94 106 GLN A N 1
ATOM 804 C CA . GLN A 1 106 ? 9.557 4.300 -9.127 1.00 92.94 106 GLN A CA 1
ATOM 805 C C . GLN A 1 106 ? 9.843 5.650 -8.463 1.00 92.94 106 GLN A C 1
ATOM 807 O O . GLN A 1 106 ? 9.290 5.926 -7.393 1.00 92.94 106 GLN A O 1
ATOM 812 N N . ALA A 1 107 ? 10.683 6.488 -9.075 1.00 91.81 107 ALA A N 1
ATOM 813 C CA . ALA A 1 107 ? 11.029 7.788 -8.515 1.00 91.81 107 ALA A CA 1
ATOM 814 C C . ALA A 1 107 ? 9.821 8.728 -8.581 1.00 91.81 107 ALA A C 1
ATOM 816 O O . ALA A 1 107 ? 9.471 9.339 -7.571 1.00 91.81 107 ALA A O 1
ATOM 817 N N . THR A 1 108 ? 9.127 8.765 -9.723 1.00 93.69 108 THR A N 1
ATOM 818 C CA . THR A 1 108 ? 7.881 9.530 -9.875 1.00 93.69 108 THR A CA 1
ATOM 819 C C . THR A 1 108 ? 6.807 9.066 -8.892 1.00 93.69 108 THR A C 1
ATOM 821 O O . THR A 1 108 ? 6.241 9.893 -8.182 1.00 93.69 108 THR A O 1
ATOM 824 N N . LEU A 1 109 ? 6.563 7.754 -8.791 1.00 92.94 109 LEU A N 1
ATOM 825 C CA . LEU A 1 109 ? 5.571 7.186 -7.873 1.00 92.94 109 LEU A CA 1
ATOM 826 C C . LEU A 1 109 ? 5.851 7.577 -6.418 1.00 92.94 109 LEU A C 1
ATOM 828 O O . LEU A 1 109 ? 4.942 7.941 -5.675 1.00 92.94 109 LEU A O 1
ATOM 832 N N . SER A 1 110 ? 7.120 7.518 -6.016 1.00 90.81 110 SER A N 1
ATOM 833 C CA . SER A 1 110 ? 7.526 7.826 -4.644 1.00 90.81 110 SER A CA 1
ATOM 834 C C . SER A 1 110 ? 7.420 9.319 -4.346 1.00 90.81 110 SER A C 1
ATOM 836 O O . SER A 1 110 ? 6.953 9.683 -3.271 1.00 90.81 110 SER A O 1
ATOM 838 N N . ALA A 1 111 ? 7.791 10.179 -5.299 1.00 92.12 111 ALA A N 1
ATOM 839 C CA . ALA A 1 111 ? 7.630 11.624 -5.175 1.00 92.12 111 ALA A CA 1
ATOM 840 C C . ALA A 1 111 ? 6.150 12.024 -5.058 1.00 92.12 111 ALA A C 1
ATOM 842 O O . ALA A 1 111 ? 5.799 12.822 -4.192 1.00 92.12 111 ALA A O 1
ATOM 843 N N . MET A 1 112 ? 5.273 11.425 -5.872 1.00 94.00 112 MET A N 1
ATOM 844 C CA . MET A 1 112 ? 3.827 11.661 -5.802 1.00 94.00 112 MET A CA 1
ATOM 845 C C . MET A 1 112 ? 3.242 11.222 -4.456 1.00 94.00 112 MET A C 1
ATOM 847 O O . MET A 1 112 ? 2.505 11.984 -3.838 1.00 94.00 112 MET A O 1
ATOM 851 N N . LEU A 1 113 ? 3.599 10.028 -3.970 1.00 91.62 113 LEU A N 1
ATOM 852 C CA . LEU A 1 113 ? 3.147 9.547 -2.662 1.00 91.62 113 LEU A CA 1
ATOM 853 C C . LEU A 1 113 ? 3.591 10.461 -1.515 1.00 91.62 113 LEU A C 1
ATOM 855 O O . LEU A 1 113 ? 2.798 10.721 -0.616 1.00 91.62 113 LEU A O 1
ATOM 859 N N . LEU A 1 114 ? 4.832 10.957 -1.548 1.00 90.62 114 LEU A N 1
ATOM 860 C CA . LEU A 1 114 ? 5.341 11.891 -0.540 1.00 90.62 114 LEU A CA 1
ATOM 861 C C . LEU A 1 114 ? 4.612 13.239 -0.583 1.00 90.62 114 LEU A C 1
ATOM 863 O O . LEU A 1 114 ? 4.290 13.781 0.469 1.00 90.62 114 LEU A O 1
ATOM 867 N N . ALA A 1 115 ? 4.321 13.762 -1.777 1.00 91.94 115 ALA A N 1
ATOM 868 C CA . ALA A 1 115 ? 3.570 15.007 -1.928 1.00 91.94 115 ALA A CA 1
ATOM 869 C C . ALA A 1 115 ? 2.144 14.883 -1.368 1.00 91.94 115 ALA A C 1
ATOM 871 O O . ALA A 1 115 ? 1.717 15.730 -0.587 1.00 91.94 115 ALA A O 1
ATOM 872 N N . VAL A 1 116 ? 1.443 13.792 -1.699 1.00 92.56 116 VAL A N 1
ATOM 873 C CA . VAL A 1 116 ? 0.101 13.501 -1.167 1.00 92.56 116 VAL A CA 1
ATOM 874 C C . VAL A 1 116 ? 0.131 13.339 0.354 1.00 92.56 116 VAL A C 1
ATOM 876 O O . VAL A 1 116 ? -0.762 13.824 1.045 1.00 92.56 116 VAL A O 1
ATOM 879 N N . ASP A 1 117 ? 1.156 12.677 0.895 1.00 91.81 117 ASP A N 1
ATOM 880 C CA . ASP A 1 117 ? 1.298 12.501 2.342 1.00 91.81 117 ASP A CA 1
ATOM 881 C C . ASP A 1 117 ? 1.526 13.831 3.071 1.00 91.81 117 ASP A C 1
ATOM 883 O O . ASP A 1 117 ? 0.889 14.091 4.094 1.00 91.81 117 ASP A O 1
ATOM 887 N N . ALA A 1 118 ? 2.370 14.700 2.507 1.00 88.69 118 ALA A N 1
ATOM 888 C CA . ALA A 1 118 ? 2.632 16.034 3.037 1.00 88.69 118 ALA A CA 1
ATOM 889 C C . ALA A 1 118 ? 1.380 16.926 3.004 1.00 88.69 118 ALA A C 1
ATOM 891 O O . ALA A 1 118 ? 1.064 17.581 3.997 1.00 88.69 118 ALA A O 1
ATOM 892 N N . GLU A 1 119 ? 0.634 16.918 1.897 1.00 91.69 119 GLU A N 1
ATOM 893 C CA . GLU A 1 119 ? -0.625 17.660 1.778 1.00 91.69 119 GLU A CA 1
ATOM 894 C C . GLU A 1 119 ? -1.664 17.164 2.792 1.00 91.69 119 GLU A C 1
ATOM 896 O O . GLU A 1 119 ? -2.308 17.957 3.482 1.00 91.69 119 GLU A O 1
ATOM 901 N N . ALA A 1 120 ? -1.779 15.846 2.961 1.00 89.88 120 ALA A N 1
ATOM 902 C CA . ALA A 1 120 ? -2.686 15.264 3.938 1.00 89.88 120 ALA A CA 1
ATOM 903 C C . ALA A 1 120 ? -2.284 15.595 5.387 1.00 89.88 120 ALA A C 1
ATOM 905 O O . ALA A 1 120 ? -3.163 15.791 6.226 1.00 89.88 120 ALA A O 1
ATOM 906 N N . ALA A 1 121 ? -0.985 15.650 5.699 1.00 86.81 121 ALA A N 1
ATOM 907 C CA . ALA A 1 121 ? -0.491 16.080 7.009 1.00 86.81 121 ALA A CA 1
ATOM 908 C C . ALA A 1 121 ? -0.832 17.552 7.285 1.00 86.81 121 ALA A C 1
ATOM 910 O O . ALA A 1 121 ? -1.384 17.869 8.342 1.00 86.81 121 ALA A O 1
ATOM 911 N N . ALA A 1 122 ? -0.613 18.430 6.301 1.00 86.31 122 ALA A N 1
ATOM 912 C CA . ALA A 1 122 ? -0.987 19.839 6.393 1.00 86.31 122 ALA A CA 1
ATOM 913 C C . ALA A 1 122 ? -2.497 20.014 6.638 1.00 86.31 122 ALA A C 1
ATOM 915 O O . ALA A 1 122 ? -2.895 20.786 7.508 1.00 86.31 122 ALA A O 1
ATOM 916 N N . ALA A 1 123 ? -3.340 19.237 5.948 1.00 86.12 123 ALA A N 1
ATOM 917 C CA . ALA A 1 123 ? -4.792 19.259 6.137 1.00 86.12 1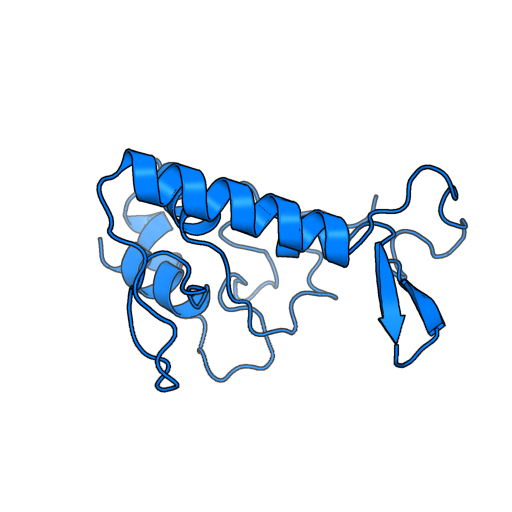23 ALA A CA 1
ATOM 918 C C . ALA A 1 123 ? -5.245 18.808 7.543 1.00 86.12 123 ALA A C 1
ATOM 920 O O . ALA A 1 123 ? -6.311 19.218 8.001 1.00 86.12 123 ALA A O 1
ATOM 921 N N . ARG A 1 124 ? -4.447 17.989 8.245 1.00 84.00 124 ARG A N 1
ATOM 922 C CA . ARG A 1 124 ? -4.702 17.563 9.636 1.00 84.00 124 ARG A CA 1
ATOM 923 C C . ARG A 1 124 ? -4.133 18.522 10.688 1.00 84.00 124 ARG A C 1
ATOM 925 O O . ARG A 1 124 ? -4.381 18.320 11.874 1.00 84.00 124 ARG A O 1
ATOM 932 N N . GLY A 1 125 ? -3.390 19.554 10.281 1.00 78.75 125 GLY A N 1
ATOM 933 C CA . GLY A 1 125 ? -2.694 20.458 11.200 1.00 78.75 125 GLY A CA 1
ATOM 934 C C . GLY A 1 125 ? -1.442 19.846 11.841 1.00 78.75 125 GLY A C 1
ATOM 935 O O . GLY A 1 125 ? -1.002 20.313 12.889 1.00 78.75 125 GLY A O 1
ATOM 936 N N . GLU A 1 126 ? -0.866 18.802 11.238 1.00 68.44 126 GLU A N 1
ATOM 937 C CA . GLU A 1 126 ? 0.386 18.188 11.691 1.00 68.44 126 GLU A CA 1
ATOM 938 C C . GLU A 1 126 ? 1.576 18.992 11.126 1.00 68.44 126 GLU A C 1
ATOM 940 O O . GLU A 1 126 ? 1.753 19.085 9.912 1.00 68.44 126 GLU A O 1
ATOM 945 N N . ALA A 1 127 ? 2.391 19.610 11.990 1.00 51.72 127 ALA A N 1
ATOM 946 C CA . ALA A 1 127 ? 3.552 20.402 11.567 1.00 51.72 127 ALA A CA 1
ATOM 947 C C . A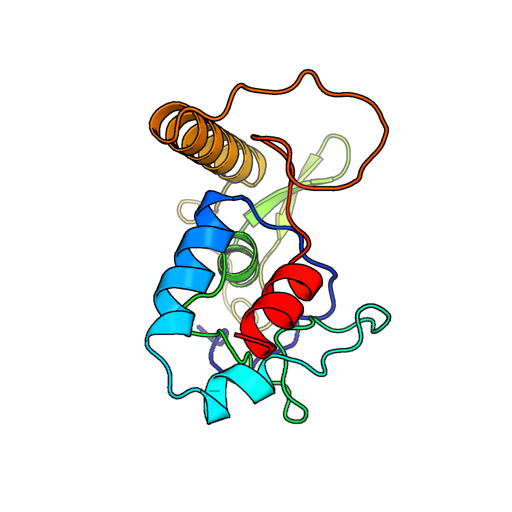LA A 1 127 ? 4.698 19.501 11.084 1.00 51.72 127 ALA A C 1
ATOM 949 O O . ALA A 1 127 ? 5.164 18.669 11.857 1.00 51.72 127 ALA A O 1
ATOM 950 N N . VAL A 1 128 ? 5.178 19.694 9.845 1.00 46.84 128 VAL A N 1
ATOM 951 C CA . VAL A 1 128 ? 6.335 18.980 9.264 1.00 46.84 128 VAL A CA 1
ATOM 952 C C . VAL A 1 128 ? 7.533 19.086 10.213 1.00 46.84 128 VAL A C 1
ATOM 954 O O . VAL A 1 128 ? 8.080 20.172 10.396 1.00 46.84 128 VAL A O 1
ATOM 957 N N . ALA A 1 129 ? 7.925 17.978 10.842 1.00 42.75 129 ALA A N 1
ATOM 958 C CA . ALA A 1 129 ? 9.106 17.954 11.695 1.00 42.75 129 ALA A CA 1
ATOM 959 C C . ALA A 1 129 ? 10.364 17.918 10.816 1.00 42.75 129 ALA A C 1
ATOM 961 O O . ALA A 1 129 ? 10.447 17.125 9.876 1.00 42.75 129 ALA A O 1
ATOM 962 N N . GLU A 1 130 ? 11.345 18.767 11.128 1.00 31.91 130 GLU A N 1
ATOM 963 C CA . GLU A 1 130 ? 12.684 18.698 10.543 1.00 31.91 130 GLU A CA 1
ATOM 964 C C . GLU A 1 130 ? 13.272 17.295 10.730 1.00 31.91 130 GLU A C 1
ATOM 966 O O . GLU A 1 130 ? 13.216 16.717 11.820 1.00 31.91 130 GLU A O 1
ATOM 971 N N . ALA A 1 131 ? 13.818 16.741 9.643 1.00 35.25 131 ALA A N 1
ATOM 972 C CA . ALA A 1 131 ? 14.441 15.428 9.627 1.00 35.25 131 ALA A CA 1
ATOM 973 C C . ALA A 1 131 ? 15.579 15.382 10.657 1.00 35.25 131 ALA A C 1
ATOM 975 O O . ALA A 1 131 ? 16.660 15.922 10.437 1.00 35.25 131 ALA A O 1
ATOM 976 N N . THR A 1 132 ? 15.324 14.735 11.790 1.00 28.78 132 THR A N 1
ATOM 977 C CA . THR A 1 132 ? 16.336 14.398 12.789 1.00 28.78 132 THR A CA 1
ATOM 978 C C . THR A 1 132 ? 16.666 12.918 12.647 1.00 28.78 132 THR A C 1
ATOM 980 O O . THR A 1 132 ? 15.784 12.078 12.474 1.00 28.78 132 THR A O 1
ATOM 983 N N . GLU A 1 133 ? 17.961 12.606 12.661 1.00 33.53 133 GLU A N 1
ATOM 984 C CA . GLU A 1 133 ? 18.568 11.309 12.314 1.00 33.53 133 GLU A CA 1
ATOM 985 C C . GLU A 1 133 ? 18.268 10.156 13.294 1.00 33.53 133 GLU A C 1
ATOM 987 O O . GLU A 1 133 ? 18.977 9.152 13.329 1.00 33.53 133 GLU A O 1
ATOM 992 N N . THR A 1 134 ? 17.202 10.240 14.082 1.00 31.88 134 THR A N 1
ATOM 993 C CA . THR A 1 134 ? 16.787 9.172 14.992 1.00 31.88 134 THR A CA 1
ATOM 994 C C . THR A 1 134 ? 15.386 8.725 14.625 1.00 31.88 134 THR A C 1
ATOM 996 O O . THR A 1 134 ? 14.392 9.358 14.974 1.00 31.88 134 THR A O 1
ATOM 999 N N . GLY A 1 135 ? 15.315 7.626 13.876 1.00 39.12 135 GLY A N 1
ATOM 1000 C CA . GLY A 1 135 ? 14.058 6.975 13.563 1.00 39.12 135 GLY A CA 1
ATOM 1001 C C . GLY A 1 135 ? 13.403 6.449 14.830 1.00 39.12 135 GLY A C 1
ATOM 1002 O O . GLY A 1 135 ? 13.834 5.429 15.342 1.00 39.12 135 GLY A O 1
ATOM 1003 N N . GLU A 1 136 ? 12.347 7.111 15.296 1.00 37.22 136 GLU A N 1
ATOM 1004 C CA . GLU A 1 136 ? 11.251 6.475 16.023 1.00 37.22 136 GLU A CA 1
ATOM 1005 C C . GLU A 1 136 ? 10.035 7.409 16.145 1.00 37.22 136 GLU A C 1
ATOM 1007 O O . GLU A 1 136 ? 10.116 8.545 16.595 1.00 37.22 136 GLU A O 1
ATOM 1012 N N . THR A 1 137 ? 8.880 6.858 15.761 1.00 36.69 137 THR A N 1
ATOM 1013 C CA . THR A 1 137 ? 7.503 7.306 16.039 1.00 36.69 137 THR A CA 1
ATOM 1014 C C . THR A 1 137 ? 7.026 8.663 15.505 1.00 36.69 137 THR A C 1
ATOM 1016 O O . THR A 1 137 ? 7.204 9.704 16.117 1.00 36.69 137 THR A O 1
ATOM 1019 N N . GLY A 1 138 ? 6.220 8.595 14.438 1.00 39.47 138 GLY A N 1
ATOM 1020 C CA . GLY A 1 138 ? 5.030 9.446 14.303 1.00 39.47 138 GLY A CA 1
ATOM 1021 C C . GLY A 1 138 ? 5.240 10.900 13.887 1.00 39.47 138 GLY A C 1
ATOM 1022 O O . GLY A 1 138 ? 4.367 11.716 14.158 1.00 39.47 138 GLY A O 1
ATOM 1023 N N . ALA A 1 139 ? 6.348 11.232 13.227 1.00 34.88 139 ALA A N 1
ATOM 1024 C CA . ALA A 1 139 ? 6.504 12.538 12.593 1.00 34.88 139 ALA A CA 1
ATOM 1025 C C . ALA A 1 139 ? 5.672 12.631 11.293 1.00 34.88 139 ALA A C 1
ATOM 1027 O O . ALA A 1 139 ? 5.622 11.651 10.540 1.00 34.88 139 ALA A O 1
ATOM 1028 N N . PRO A 1 140 ? 5.056 13.782 10.973 1.00 40.31 140 PRO A N 1
ATOM 1029 C CA . PRO A 1 140 ? 4.496 14.028 9.644 1.00 40.31 140 PRO A CA 1
ATOM 1030 C C . PRO A 1 140 ? 5.615 13.968 8.594 1.00 40.31 140 PRO A C 1
ATOM 1032 O O . PRO A 1 140 ? 6.627 14.656 8.713 1.00 40.31 140 PRO A O 1
ATOM 1035 N N . GLY A 1 141 ? 5.454 13.083 7.605 1.00 52.47 141 GLY A N 1
ATOM 1036 C CA . GLY A 1 141 ? 6.497 12.698 6.643 1.00 52.47 141 GLY A CA 1
ATOM 1037 C C . GLY A 1 141 ? 7.322 11.459 7.035 1.00 52.47 141 GLY A C 1
ATOM 1038 O O . GLY A 1 141 ? 8.164 11.006 6.258 1.00 52.47 141 GLY A O 1
ATOM 1039 N N . GLY A 1 142 ? 7.087 10.870 8.213 1.00 68.44 142 GLY A N 1
ATOM 1040 C CA . GLY A 1 142 ? 7.730 9.635 8.659 1.00 68.44 142 GLY A CA 1
ATOM 1041 C C . GLY A 1 142 ? 7.063 8.389 8.073 1.00 68.44 142 GLY A C 1
ATOM 1042 O O . GLY A 1 142 ? 5.848 8.215 8.168 1.00 68.44 142 GLY A O 1
ATOM 1043 N N . ARG A 1 143 ? 7.852 7.474 7.493 1.00 86.00 143 ARG A N 1
ATOM 1044 C CA . ARG A 1 143 ? 7.317 6.182 7.036 1.00 86.00 143 ARG A CA 1
ATOM 1045 C C . ARG A 1 143 ? 6.931 5.312 8.240 1.00 86.00 143 ARG A C 1
ATOM 1047 O O . ARG A 1 143 ? 7.676 5.210 9.210 1.00 86.00 143 ARG A O 1
ATOM 1054 N N . ILE A 1 144 ? 5.783 4.649 8.160 1.00 91.31 144 ILE A N 1
ATOM 1055 C CA . ILE A 1 144 ? 5.227 3.780 9.203 1.00 91.31 144 ILE A CA 1
ATOM 1056 C C . ILE A 1 144 ? 5.539 2.325 8.858 1.00 91.31 144 ILE A C 1
ATOM 1058 O O . ILE A 1 144 ? 5.243 1.872 7.755 1.00 91.31 144 ILE A O 1
ATOM 1062 N N . GLU A 1 145 ? 6.089 1.560 9.799 1.00 91.94 145 GLU A N 1
ATOM 1063 C CA . GLU A 1 145 ? 6.238 0.107 9.647 1.00 91.94 145 GLU A CA 1
ATOM 1064 C C . GLU A 1 145 ? 4.856 -0.559 9.572 1.00 91.94 145 GLU A C 1
ATOM 1066 O O . GLU A 1 145 ? 4.071 -0.496 10.523 1.00 91.94 145 GLU A O 1
ATOM 1071 N N . LEU A 1 146 ? 4.566 -1.254 8.466 1.00 91.75 146 LEU A N 1
ATOM 1072 C CA . LEU A 1 146 ? 3.278 -1.926 8.269 1.00 91.75 146 LEU A CA 1
ATOM 1073 C C . LEU A 1 146 ? 2.992 -2.933 9.394 1.00 91.75 146 LEU A C 1
ATOM 1075 O O . LEU A 1 146 ? 1.866 -3.022 9.872 1.00 91.75 146 LEU A O 1
ATOM 1079 N N . ALA A 1 147 ? 4.016 -3.655 9.857 1.00 90.44 147 ALA A N 1
ATOM 1080 C CA . ALA A 1 147 ? 3.884 -4.616 10.951 1.00 90.44 147 ALA A CA 1
ATOM 1081 C C . ALA A 1 147 ? 3.361 -3.966 12.243 1.00 90.44 147 ALA A C 1
ATOM 1083 O O . ALA A 1 147 ? 2.484 -4.526 12.900 1.00 90.44 147 ALA A O 1
ATOM 1084 N N . ARG A 1 148 ? 3.850 -2.763 12.570 1.00 91.12 148 ARG A N 1
ATOM 1085 C CA . ARG A 1 148 ? 3.412 -2.008 13.749 1.00 91.12 148 ARG A CA 1
ATOM 1086 C C . ARG A 1 148 ? 1.956 -1.573 13.613 1.00 91.12 148 ARG A C 1
ATOM 1088 O O . ARG A 1 148 ? 1.168 -1.817 14.516 1.00 91.12 148 ARG A O 1
ATOM 1095 N N . LEU A 1 149 ? 1.582 -1.021 12.456 1.00 93.25 149 LEU A N 1
ATOM 1096 C CA . LEU A 1 149 ? 0.196 -0.629 12.185 1.00 93.25 149 LEU A CA 1
ATOM 1097 C C . LEU A 1 149 ? -0.783 -1.801 12.362 1.00 93.25 149 LEU A C 1
ATOM 1099 O O . LEU A 1 149 ? -1.848 -1.637 12.957 1.00 93.25 149 LEU A O 1
ATOM 1103 N N . LEU A 1 150 ? -0.440 -2.975 11.827 1.00 93.19 150 LEU A N 1
ATOM 1104 C CA . LEU A 1 150 ? -1.296 -4.159 11.914 1.00 93.19 150 LEU A CA 1
ATOM 1105 C C . LEU A 1 150 ? -1.410 -4.689 13.346 1.00 93.19 150 LEU A C 1
ATOM 1107 O O . LEU A 1 150 ? -2.493 -5.121 13.736 1.00 93.19 150 LEU A O 1
ATOM 1111 N N . ALA A 1 151 ? -0.324 -4.634 14.123 1.00 91.25 151 ALA A N 1
ATOM 1112 C CA . ALA A 1 151 ? -0.341 -4.993 15.537 1.00 91.25 151 ALA A CA 1
ATOM 1113 C C . ALA A 1 151 ? -1.260 -4.061 16.339 1.00 91.25 151 ALA A C 1
ATOM 1115 O O . ALA A 1 151 ? -2.101 -4.550 17.091 1.00 91.25 151 ALA A O 1
ATOM 1116 N N . ASP A 1 152 ? -1.179 -2.747 16.108 1.00 92.25 152 ASP A N 1
ATOM 1117 C CA . ASP A 1 152 ? -2.058 -1.770 16.756 1.00 92.25 152 ASP A CA 1
ATOM 1118 C C . ASP A 1 152 ? -3.529 -2.083 16.435 1.00 92.25 152 ASP A C 1
ATOM 1120 O O . ASP A 1 152 ? -4.350 -2.267 17.332 1.00 92.25 152 ASP A O 1
ATOM 1124 N N . LEU A 1 153 ? -3.861 -2.238 15.148 1.00 93.00 153 LEU A N 1
ATOM 1125 C CA . LEU A 1 153 ? -5.221 -2.524 14.670 1.00 93.00 153 LEU A CA 1
ATOM 1126 C C . LEU A 1 153 ? -5.823 -3.837 15.191 1.00 93.00 153 LEU A C 1
ATOM 1128 O O . LEU A 1 153 ? -7.047 -3.979 15.200 1.00 93.00 153 LEU A O 1
ATOM 1132 N N . ALA A 1 154 ? -4.989 -4.781 15.625 1.00 91.12 154 ALA A N 1
ATOM 1133 C CA . ALA A 1 154 ? -5.435 -6.043 16.204 1.00 91.12 154 ALA A CA 1
ATOM 1134 C C . ALA A 1 154 ? -5.938 -5.918 17.649 1.00 91.12 154 ALA A C 1
ATOM 1136 O O . ALA A 1 154 ? -6.619 -6.823 18.132 1.00 91.12 154 ALA A O 1
ATOM 1137 N N . THR A 1 155 ? -5.586 -4.824 18.330 1.00 87.75 155 THR A N 1
ATOM 1138 C CA . THR A 1 155 ? -5.890 -4.597 19.753 1.00 87.75 155 THR A CA 1
ATOM 1139 C C . THR A 1 155 ? -7.088 -3.679 19.999 1.00 87.75 155 THR A C 1
ATOM 1141 O O . THR A 1 155 ? -7.636 -3.692 21.100 1.00 87.75 155 THR A O 1
ATOM 1144 N N . PHE A 1 156 ? -7.513 -2.922 18.983 1.00 74.69 156 PHE A N 1
ATOM 1145 C CA . PHE A 1 156 ? -8.750 -2.129 18.995 1.00 74.69 156 PHE A CA 1
ATOM 1146 C C . PHE A 1 156 ? -10.008 -2.996 18.827 1.00 74.69 156 PHE A C 1
ATOM 1148 O O . PHE A 1 156 ? -9.901 -4.188 18.465 1.00 74.69 156 PHE A O 1
#